Protein AF-A0A9P5SBJ1-F1 (afdb_monomer_lite)

InterPro domains:
  IPR040456 Ribonuclease H2 subunit B [PTHR13383] (2-112)
  IPR041195 Rnh202, triple barrel domain [PF17745] (3-54)

Organism: NCBI:txid64525

Radius of gyration: 17.98 Å; chains: 1; bounding box: 40×25×61 Å

Secondary structure (DSSP, 8-state):
-EEE-TTT--EEEEEEETTEEEEEEEE--SSS--EEETTEEES---EEEEEE--HHHHHHHHHHHHT--BTTBS-----HHHHS--SS-GGGGGGGGSTTHHHHHTTTS---

Sequence (112 aa):
MLLPNPTSGLPSRYVIQDGRLYEMQVAAAEGIRSWFVGDTIHSDGSLYMITPLDPIFMFIPILEIVRQQTSGSAGRFMVVDDIFESDQYTSLRHLAQLHNIEKLLAQICEVR

Foldseek 3Di:
DWAQQLPHRDTFDWDDDPQFIWGKDKQADDPFAWDDDPPDIGRRRIDIDIGTDDCLSVLVVLCVVQQPDDPPDPRDDDDPCSSQDDPVCVVSNVNVSHPPVVVSCVVPDDDD

pLDDT: mean 91.72, std 4.14, range [78.81, 97.56]

Structure (mmCIF, N/CA/C/O backbone):
data_AF-A0A9P5SBJ1-F1
#
_entry.id   AF-A0A9P5SBJ1-F1
#
loop_
_atom_site.group_PDB
_atom_site.id
_atom_site.type_symbol
_atom_site.label_atom_id
_atom_site.label_alt_id
_atom_site.label_comp_id
_atom_site.label_asym_id
_atom_site.label_entity_id
_atom_site.label_seq_id
_atom_site.pdbx_PDB_ins_code
_atom_site.Cartn_x
_atom_site.Cartn_y
_atom_site.Cartn_z
_atom_site.occupancy
_atom_site.B_iso_or_equiv
_atom_site.auth_seq_id
_atom_site.auth_comp_id
_atom_site.auth_asym_id
_atom_site.auth_atom_id
_atom_site.pdbx_PDB_model_num
ATOM 1 N N . MET A 1 1 ? -3.909 4.289 -5.424 1.00 92.25 1 MET A N 1
ATOM 2 C CA . MET A 1 1 ? -4.210 5.312 -4.399 1.00 92.25 1 MET A CA 1
ATOM 3 C C . MET A 1 1 ? -2.925 5.871 -3.804 1.00 92.25 1 MET A C 1
ATOM 5 O O . MET A 1 1 ? -1.912 5.182 -3.835 1.00 92.25 1 MET A O 1
ATOM 9 N N . LEU A 1 2 ? -2.956 7.113 -3.316 1.00 92.25 2 LEU A N 1
ATOM 10 C CA . LEU A 1 2 ? -1.839 7.748 -2.608 1.00 92.25 2 LEU A CA 1
ATOM 11 C C . LEU A 1 2 ? -2.159 7.745 -1.110 1.00 92.25 2 LEU A C 1
ATOM 13 O O . LEU A 1 2 ? -3.199 8.284 -0.724 1.00 92.25 2 LEU A O 1
ATOM 17 N N . LEU A 1 3 ? -1.298 7.127 -0.304 1.00 92.12 3 L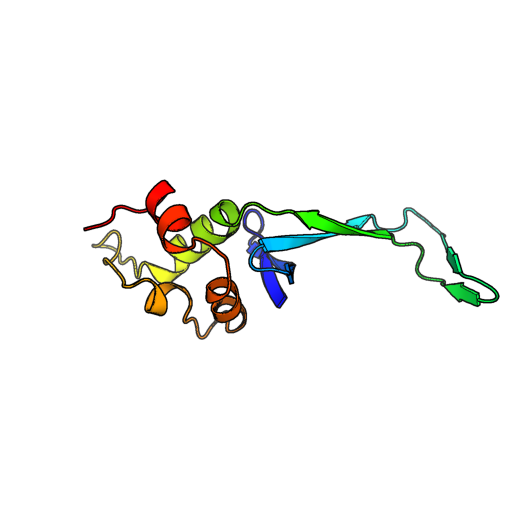EU A N 1
ATOM 18 C CA . LEU A 1 3 ? -1.425 7.023 1.153 1.00 92.12 3 LEU A CA 1
ATOM 19 C C . LEU A 1 3 ? -0.063 7.286 1.813 1.00 92.12 3 LEU A C 1
ATOM 21 O O . LEU A 1 3 ? 0.965 7.140 1.144 1.00 92.12 3 LEU A O 1
ATOM 25 N N . PRO A 1 4 ? -0.022 7.701 3.089 1.00 91.75 4 PRO A N 1
ATOM 26 C CA . PRO A 1 4 ? 1.236 7.816 3.815 1.00 91.75 4 PRO A CA 1
ATOM 27 C C . PRO A 1 4 ? 1.879 6.435 3.979 1.00 91.75 4 PRO A C 1
ATOM 29 O O . PRO A 1 4 ? 1.214 5.468 4.344 1.00 91.75 4 PRO A O 1
ATOM 32 N N . ASN A 1 5 ? 3.180 6.344 3.714 1.00 93.50 5 ASN A N 1
ATOM 33 C CA . ASN A 1 5 ? 3.952 5.142 3.989 1.00 93.50 5 ASN A CA 1
ATOM 34 C C . ASN A 1 5 ? 3.911 4.814 5.492 1.00 93.50 5 ASN A C 1
ATOM 36 O O . ASN A 1 5 ? 4.126 5.727 6.292 1.00 93.50 5 ASN A O 1
ATOM 40 N N . PRO A 1 6 ? 3.710 3.545 5.898 1.00 93.31 6 PRO A N 1
ATOM 41 C CA . PRO A 1 6 ? 3.592 3.194 7.309 1.00 93.31 6 PRO A CA 1
ATOM 42 C C . PRO A 1 6 ? 4.768 3.577 8.194 1.00 93.31 6 PRO A C 1
ATOM 44 O O . PRO A 1 6 ? 4.591 3.835 9.379 1.00 93.31 6 PRO A O 1
ATOM 47 N N . THR A 1 7 ? 5.971 3.573 7.628 1.00 91.44 7 THR A N 1
ATOM 48 C CA . THR A 1 7 ? 7.207 3.795 8.374 1.00 91.44 7 THR A CA 1
ATOM 49 C C . THR A 1 7 ? 7.637 5.252 8.315 1.00 91.44 7 THR A C 1
ATOM 51 O O . THR A 1 7 ? 8.013 5.818 9.336 1.00 91.44 7 THR A O 1
ATOM 54 N N . SER A 1 8 ? 7.603 5.871 7.131 1.00 92.62 8 SER A N 1
ATOM 55 C CA . SER A 1 8 ? 8.117 7.236 6.944 1.00 92.62 8 SER A CA 1
ATOM 56 C C . SER A 1 8 ? 7.047 8.326 7.010 1.00 92.62 8 SER A C 1
ATOM 58 O O . SER A 1 8 ? 7.390 9.502 7.106 1.00 92.62 8 SER A O 1
ATOM 60 N N . GLY A 1 9 ? 5.764 7.974 6.890 1.00 90.88 9 GLY A N 1
ATOM 61 C CA . GLY A 1 9 ? 4.658 8.925 6.747 1.00 90.88 9 GLY A CA 1
ATOM 62 C C . GLY A 1 9 ? 4.635 9.672 5.406 1.00 90.88 9 GLY A C 1
ATOM 63 O O . GLY A 1 9 ? 3.693 10.416 5.132 1.00 90.88 9 GLY A O 1
ATOM 64 N N . LEU A 1 10 ? 5.642 9.478 4.545 1.00 91.81 10 LEU A N 1
ATOM 65 C CA . LEU A 1 10 ? 5.743 10.163 3.259 1.00 91.81 10 LEU A CA 1
ATOM 66 C C . LEU A 1 10 ? 4.744 9.590 2.244 1.00 91.81 10 LEU A C 1
ATOM 68 O O . LEU A 1 10 ? 4.468 8.388 2.272 1.00 91.81 10 LEU A O 1
ATOM 72 N N . PRO A 1 11 ? 4.230 10.405 1.305 1.00 91.94 11 PRO A N 1
ATOM 73 C CA . PRO A 1 11 ? 3.299 9.926 0.291 1.00 91.94 11 PRO A CA 1
ATOM 74 C C . PRO A 1 11 ? 3.883 8.769 -0.530 1.00 91.94 11 PRO A C 1
ATOM 76 O O . PRO A 1 11 ? 4.960 8.887 -1.110 1.00 91.94 11 PRO A O 1
ATOM 79 N N . SER A 1 12 ? 3.154 7.659 -0.598 1.00 93.81 12 SER A N 1
ATOM 80 C CA . SER A 1 12 ? 3.513 6.456 -1.354 1.00 93.81 12 SER A CA 1
ATOM 81 C C . SER A 1 12 ? 2.311 5.915 -2.125 1.00 93.81 12 SER A C 1
ATOM 83 O O . SER A 1 12 ? 1.151 6.179 -1.788 1.00 93.81 12 SER A O 1
ATOM 85 N N . ARG A 1 13 ? 2.581 5.201 -3.223 1.00 95.38 13 ARG A N 1
ATOM 86 C CA . ARG A 1 13 ? 1.538 4.671 -4.108 1.00 95.38 13 ARG A CA 1
ATOM 87 C C . ARG A 1 13 ? 1.209 3.228 -3.749 1.00 95.38 13 ARG A C 1
ATOM 89 O O . ARG A 1 13 ? 2.095 2.389 -3.648 1.00 95.38 13 ARG A O 1
ATOM 96 N N . TYR A 1 14 ? -0.086 2.955 -3.655 1.00 95.94 14 TYR A N 1
ATOM 97 C CA . TYR A 1 14 ? -0.640 1.634 -3.380 1.00 95.94 14 TYR A CA 1
ATOM 98 C C . TYR A 1 14 ? -1.694 1.264 -4.416 1.00 95.94 14 TYR A C 1
ATOM 100 O O . TYR A 1 14 ? -2.348 2.137 -5.002 1.00 95.94 14 TYR A O 1
ATOM 108 N N . VAL A 1 15 ? -1.886 -0.028 -4.626 1.00 96.38 15 VAL A N 1
ATOM 109 C CA . VAL A 1 15 ? -2.895 -0.591 -5.523 1.00 96.38 15 VAL A CA 1
ATOM 110 C C . VAL A 1 15 ? -3.716 -1.595 -4.727 1.00 96.38 15 VAL A C 1
ATOM 112 O O . VAL A 1 15 ? -3.164 -2.358 -3.941 1.00 96.38 15 VAL A O 1
ATOM 115 N N . ILE A 1 16 ? -5.033 -1.581 -4.922 1.00 96.06 16 ILE A N 1
ATOM 116 C CA . ILE A 1 16 ? -5.896 -2.674 -4.481 1.00 96.06 16 ILE A CA 1
ATOM 117 C C . ILE A 1 16 ? -6.333 -3.436 -5.720 1.00 96.06 16 ILE A C 1
ATOM 119 O O . ILE A 1 16 ? -6.811 -2.833 -6.681 1.00 96.06 16 ILE A O 1
ATOM 123 N N . GLN A 1 17 ? -6.154 -4.750 -5.681 1.00 95.62 17 GLN A N 1
ATOM 124 C CA . GLN A 1 17 ? -6.602 -5.664 -6.721 1.00 95.62 17 GLN A CA 1
ATOM 125 C C . GLN A 1 17 ? -7.131 -6.931 -6.054 1.00 95.62 17 GLN A C 1
ATOM 127 O O . GLN A 1 17 ? -6.475 -7.478 -5.168 1.00 95.62 17 GLN A O 1
ATOM 132 N N . ASP A 1 18 ? -8.335 -7.359 -6.441 1.00 95.25 18 ASP A N 1
ATOM 133 C CA . ASP A 1 18 ? -9.015 -8.546 -5.903 1.00 95.25 18 ASP A CA 1
ATOM 134 C C . ASP A 1 18 ? -9.033 -8.593 -4.363 1.00 95.25 18 ASP A C 1
ATOM 136 O O . ASP A 1 18 ? -8.726 -9.613 -3.742 1.00 95.25 18 ASP A O 1
ATOM 140 N N . GLY A 1 19 ? -9.328 -7.447 -3.738 1.00 95.44 19 GLY A N 1
ATOM 141 C CA . GLY A 1 19 ? -9.398 -7.290 -2.282 1.00 95.44 19 GLY A CA 1
ATOM 142 C C . GLY A 1 19 ? -8.062 -7.450 -1.548 1.00 95.44 19 GLY A C 1
ATOM 143 O O . GLY A 1 19 ? -8.054 -7.662 -0.334 1.00 95.44 19 GLY A O 1
ATOM 144 N N . ARG A 1 20 ? -6.929 -7.363 -2.257 1.00 96.50 20 ARG A N 1
ATOM 145 C CA . ARG A 1 20 ? -5.569 -7.433 -1.699 1.00 96.50 20 ARG A CA 1
ATOM 146 C C . ARG A 1 20 ? -4.844 -6.111 -1.907 1.00 96.50 20 ARG A C 1
ATOM 148 O O . ARG A 1 20 ? -5.051 -5.441 -2.917 1.00 96.50 20 ARG A O 1
ATOM 155 N N . LEU A 1 21 ? -3.989 -5.754 -0.952 1.00 97.06 21 LEU A N 1
ATOM 156 C CA . LEU A 1 21 ? -3.189 -4.536 -0.991 1.00 97.06 21 LEU A CA 1
ATOM 157 C C . LEU A 1 21 ? -1.811 -4.816 -1.591 1.00 97.06 21 LEU A C 1
ATOM 159 O O . LEU A 1 21 ? -1.170 -5.821 -1.283 1.00 97.06 21 LEU A O 1
ATOM 163 N N . TYR A 1 22 ? -1.352 -3.893 -2.423 1.00 97.56 22 TYR A N 1
ATOM 164 C CA . TYR A 1 22 ? -0.030 -3.905 -3.022 1.00 97.56 22 TYR A CA 1
ATOM 165 C C . TYR A 1 22 ? 0.601 -2.527 -2.883 1.00 97.56 22 TYR A C 1
ATOM 167 O O . TYR A 1 22 ? -0.083 -1.507 -3.013 1.00 97.56 22 TYR A O 1
ATOM 175 N N . GLU A 1 23 ? 1.906 -2.486 -2.665 1.00 96.75 23 GLU A N 1
ATOM 176 C CA . GLU A 1 23 ? 2.683 -1.256 -2.744 1.00 96.75 23 GLU A CA 1
ATOM 177 C C . GLU A 1 23 ? 3.399 -1.153 -4.088 1.00 96.75 23 GLU A C 1
ATOM 179 O O . GLU A 1 23 ? 3.766 -2.155 -4.704 1.00 96.75 23 GLU A O 1
ATOM 184 N N . MET A 1 24 ? 3.573 0.077 -4.562 1.00 96.12 24 MET A N 1
ATOM 185 C CA . MET A 1 24 ? 4.392 0.363 -5.729 1.00 96.12 24 MET A CA 1
ATOM 186 C C . MET A 1 24 ? 5.777 0.805 -5.268 1.00 96.12 24 MET A C 1
ATOM 188 O O . MET A 1 24 ? 5.933 1.883 -4.694 1.00 96.12 24 MET A O 1
ATOM 192 N N . GLN A 1 25 ? 6.779 -0.009 -5.574 1.00 93.06 25 GLN A N 1
ATOM 193 C CA . GLN A 1 25 ? 8.183 0.303 -5.351 1.00 93.06 25 GLN A CA 1
ATOM 194 C C . GLN A 1 25 ? 8.829 0.785 -6.650 1.00 93.06 25 GLN A C 1
ATOM 196 O O . GLN A 1 25 ? 8.488 0.321 -7.740 1.00 93.06 25 GLN A O 1
ATOM 201 N N . VAL A 1 26 ? 9.771 1.719 -6.532 1.00 92.06 26 VAL A N 1
ATOM 202 C CA . VAL A 1 26 ? 10.524 2.249 -7.672 1.00 92.06 26 VAL A CA 1
ATOM 203 C C . VAL A 1 26 ? 11.995 1.941 -7.456 1.00 92.06 26 VAL A C 1
ATOM 205 O O . VAL A 1 26 ? 12.631 2.515 -6.575 1.00 92.06 26 VAL A O 1
ATOM 208 N N . ALA A 1 27 ? 12.543 1.050 -8.274 1.00 89.88 27 ALA A N 1
ATOM 209 C CA . ALA A 1 27 ? 13.982 0.934 -8.435 1.00 89.88 27 ALA A CA 1
ATOM 210 C C . ALA A 1 27 ? 14.418 2.046 -9.393 1.00 89.88 27 ALA A C 1
ATOM 212 O O . ALA A 1 27 ? 14.324 1.915 -10.616 1.00 89.88 27 ALA A O 1
ATOM 213 N N . ALA A 1 28 ? 14.804 3.184 -8.815 1.00 85.50 28 ALA A N 1
ATOM 214 C CA . ALA A 1 28 ? 15.250 4.341 -9.574 1.00 85.50 28 ALA A CA 1
ATOM 215 C C . ALA A 1 28 ? 16.480 3.988 -10.421 1.00 85.50 28 ALA A C 1
ATOM 217 O O . ALA A 1 28 ? 17.352 3.227 -9.996 1.00 85.50 28 ALA A O 1
ATOM 218 N N . ALA A 1 29 ? 16.555 4.562 -11.619 1.00 82.00 29 ALA A N 1
ATOM 219 C CA . ALA A 1 29 ? 17.740 4.440 -12.451 1.00 82.00 29 ALA A CA 1
ATOM 220 C C . ALA A 1 29 ? 18.963 5.041 -11.742 1.00 82.00 29 ALA A C 1
ATOM 222 O O . ALA A 1 29 ? 19.040 6.250 -11.523 1.00 82.00 29 ALA A O 1
ATOM 223 N N . GLU A 1 30 ? 19.956 4.212 -11.429 1.00 80.75 30 GLU A N 1
ATOM 224 C CA . GLU A 1 30 ? 21.278 4.713 -11.065 1.00 80.75 30 GLU A CA 1
ATOM 225 C C . GLU A 1 30 ? 22.029 5.148 -12.335 1.00 80.75 30 GLU A C 1
ATOM 227 O O . GLU A 1 30 ? 22.432 4.320 -13.160 1.00 80.75 30 GLU A O 1
ATOM 232 N N . GLY A 1 31 ? 22.218 6.460 -12.499 1.00 82.62 31 GLY A N 1
ATOM 233 C CA . GLY A 1 31 ? 22.887 7.055 -13.660 1.00 82.62 31 GLY A CA 1
ATOM 234 C C . GLY A 1 31 ? 22.000 7.147 -14.909 1.00 82.62 31 GLY A C 1
ATOM 235 O O . GLY A 1 31 ? 20.775 7.124 -14.830 1.00 82.62 31 GLY A O 1
ATOM 236 N N . ILE A 1 32 ? 22.624 7.285 -16.084 1.00 86.38 32 ILE A N 1
ATOM 237 C CA . ILE A 1 32 ? 21.905 7.390 -17.363 1.00 86.38 32 ILE A CA 1
ATOM 238 C C . ILE A 1 32 ? 21.488 5.983 -17.805 1.00 86.38 32 ILE A C 1
ATOM 240 O O . ILE A 1 32 ? 22.330 5.143 -18.129 1.00 86.38 32 ILE A O 1
ATOM 244 N N . ARG A 1 33 ? 20.181 5.724 -17.796 1.00 90.81 33 ARG A N 1
ATOM 245 C CA . ARG A 1 33 ? 19.553 4.453 -18.183 1.00 90.81 33 ARG A CA 1
ATOM 246 C C . ARG A 1 33 ? 18.318 4.758 -19.032 1.00 90.81 33 ARG A C 1
ATOM 248 O O . ARG A 1 33 ? 17.701 5.798 -18.849 1.00 90.81 33 ARG A O 1
ATOM 255 N N . SER A 1 34 ? 17.950 3.838 -19.915 1.00 94.62 34 SER A N 1
ATOM 256 C CA . SER A 1 34 ? 16.747 3.922 -20.752 1.00 94.62 34 SER A CA 1
ATOM 257 C C . SER A 1 34 ? 16.262 2.520 -21.100 1.00 94.62 34 SER A C 1
ATOM 259 O O . SER A 1 34 ? 17.086 1.609 -21.225 1.00 94.62 34 SER A O 1
ATOM 261 N N . TRP A 1 35 ? 14.962 2.357 -21.320 1.00 95.06 35 TRP A N 1
ATOM 262 C CA . TRP A 1 35 ? 14.378 1.096 -21.773 1.00 95.06 35 TRP A CA 1
ATOM 263 C C . TRP A 1 35 ? 14.105 1.125 -23.270 1.00 95.06 35 TRP A C 1
ATOM 265 O O . TRP A 1 35 ? 13.613 2.118 -23.802 1.00 95.06 35 TRP A O 1
ATOM 275 N N . PHE A 1 36 ? 14.404 0.023 -23.951 1.00 96.56 36 PHE A N 1
ATOM 276 C CA . PHE A 1 36 ? 13.975 -0.189 -25.330 1.00 96.56 36 PHE A CA 1
ATOM 277 C C . PHE A 1 36 ? 12.714 -1.049 -25.268 1.00 96.56 36 PHE A C 1
ATOM 279 O O . PHE A 1 36 ? 12.761 -2.181 -24.782 1.00 96.56 36 PHE A O 1
ATOM 286 N N . VAL A 1 37 ? 11.583 -0.495 -25.702 1.00 95.69 37 VAL A N 1
ATOM 287 C CA . VAL A 1 37 ? 10.267 -1.142 -25.630 1.00 95.69 37 VAL A CA 1
ATOM 288 C C . VAL A 1 37 ? 9.692 -1.179 -27.039 1.00 95.69 37 VAL A C 1
ATOM 290 O O . VAL A 1 37 ? 9.239 -0.166 -27.570 1.00 95.69 37 VAL A O 1
ATOM 293 N N . GLY A 1 38 ? 9.761 -2.351 -27.671 1.00 95.81 38 GLY A N 1
ATOM 294 C CA . GLY A 1 38 ? 9.435 -2.488 -29.091 1.00 95.81 38 GLY A CA 1
ATOM 295 C C . GLY A 1 38 ? 10.381 -1.652 -29.959 1.00 95.81 38 GLY A C 1
ATOM 296 O O . GLY A 1 38 ? 11.595 -1.832 -29.898 1.00 95.81 38 GLY A O 1
ATOM 297 N N . ASP A 1 39 ? 9.820 -0.741 -30.750 1.00 97.12 39 ASP A N 1
ATOM 298 C CA . ASP A 1 39 ? 10.522 0.212 -31.620 1.00 97.12 3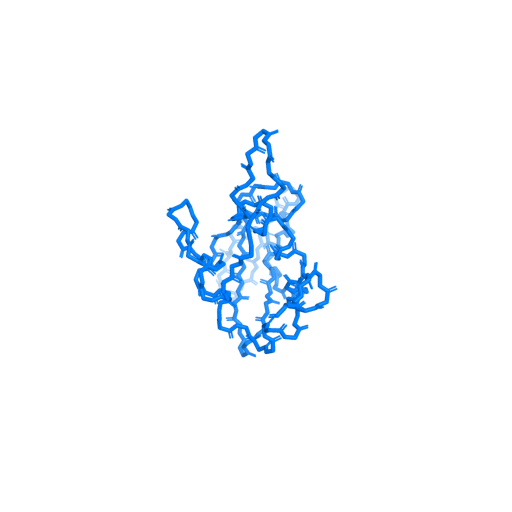9 ASP A CA 1
ATOM 299 C C . ASP A 1 39 ? 10.711 1.600 -30.976 1.00 97.12 39 ASP A C 1
ATOM 301 O O . ASP A 1 39 ? 11.162 2.542 -31.630 1.00 97.12 39 ASP A O 1
ATOM 305 N N . THR A 1 40 ? 10.401 1.729 -29.682 1.00 97.31 40 THR A N 1
ATOM 306 C CA . THR A 1 40 ? 10.486 2.991 -28.936 1.00 97.31 40 THR A CA 1
ATOM 307 C C . THR A 1 40 ? 11.561 2.967 -27.851 1.00 97.31 40 THR A C 1
ATOM 309 O O . THR A 1 40 ? 11.899 1.918 -27.296 1.00 97.31 40 THR A O 1
ATOM 312 N N . ILE A 1 41 ? 12.095 4.149 -27.527 1.00 95.75 41 ILE A N 1
ATOM 313 C CA . ILE A 1 41 ? 13.034 4.352 -26.418 1.00 95.75 41 ILE A CA 1
ATOM 314 C C . ILE A 1 41 ? 12.330 5.150 -25.323 1.00 95.75 41 ILE A C 1
ATOM 316 O O . ILE A 1 41 ? 11.911 6.287 -25.538 1.00 95.75 41 ILE A O 1
ATOM 320 N N . HIS A 1 42 ? 12.256 4.569 -24.130 1.00 94.38 42 HIS A N 1
ATOM 321 C CA . HIS A 1 42 ? 11.808 5.241 -22.919 1.00 94.38 42 HIS A CA 1
ATOM 322 C C . HIS A 1 42 ? 13.027 5.775 -22.169 1.00 94.38 42 HIS A C 1
ATOM 324 O O . HIS A 1 42 ? 13.860 5.008 -21.687 1.00 94.38 42 HIS A O 1
ATOM 330 N N . SER A 1 43 ? 13.141 7.101 -22.096 1.00 93.69 43 SER A N 1
ATOM 331 C CA . SER A 1 43 ? 14.262 7.779 -21.436 1.00 93.69 43 SER A CA 1
ATOM 332 C C . SER A 1 43 ? 14.265 7.610 -19.918 1.00 93.69 43 SER A C 1
ATOM 334 O O . SER A 1 43 ? 15.327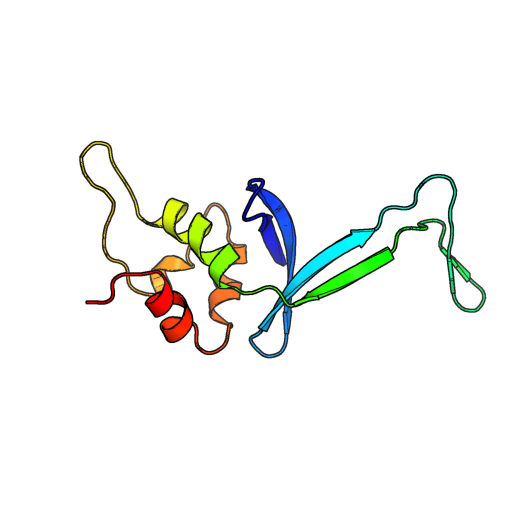 7.681 -19.309 1.00 93.69 43 SER A O 1
ATOM 336 N N . ASP A 1 44 ? 13.101 7.387 -19.307 1.00 89.94 44 ASP A N 1
ATOM 337 C CA . ASP A 1 44 ? 13.010 6.983 -17.909 1.00 89.94 44 ASP A CA 1
ATOM 338 C C . ASP A 1 44 ? 13.502 5.538 -17.787 1.00 89.94 44 ASP A C 1
ATOM 340 O O . ASP A 1 44 ? 12.867 4.608 -18.278 1.00 89.94 44 ASP A O 1
ATOM 344 N N . GLY A 1 45 ? 14.676 5.354 -17.191 1.00 93.06 45 GLY A N 1
ATOM 345 C CA . GLY A 1 45 ? 15.275 4.041 -16.961 1.00 93.06 45 GLY A CA 1
ATOM 346 C C . GLY A 1 45 ? 14.845 3.380 -15.652 1.00 93.06 45 GLY A C 1
ATOM 347 O O . GLY A 1 45 ? 15.446 2.378 -15.263 1.00 93.06 45 GLY A O 1
ATOM 348 N N . SER A 1 46 ? 13.878 3.953 -14.933 1.00 93.94 46 SER A N 1
ATOM 349 C CA . SER A 1 46 ? 13.403 3.406 -13.660 1.00 93.94 46 SER A CA 1
ATOM 350 C C . SER A 1 46 ? 12.604 2.120 -13.876 1.00 93.94 46 SER A C 1
ATOM 352 O O . SER A 1 46 ? 11.977 1.924 -14.919 1.00 93.94 46 SER A O 1
ATOM 354 N N . LEU A 1 47 ? 12.607 1.234 -12.879 1.00 92.88 47 LEU A N 1
ATOM 355 C CA . LEU A 1 47 ? 11.762 0.042 -12.857 1.00 92.88 47 LEU A CA 1
ATOM 356 C C . LEU A 1 47 ? 10.719 0.172 -11.747 1.00 92.88 47 LEU A C 1
ATOM 358 O O . LEU A 1 47 ? 11.054 0.306 -10.571 1.00 92.88 47 LEU A O 1
ATOM 362 N N . TYR A 1 48 ? 9.450 0.090 -12.132 1.00 93.50 48 TYR A N 1
ATOM 363 C CA . TYR A 1 48 ? 8.321 0.089 -11.210 1.00 93.50 48 TYR A CA 1
ATOM 364 C C . TYR A 1 48 ? 7.908 -1.351 -10.914 1.00 93.50 48 TYR A C 1
ATOM 366 O O . TYR A 1 48 ? 7.683 -2.140 -11.831 1.00 93.50 48 TYR A O 1
ATOM 374 N N . MET A 1 49 ? 7.783 -1.686 -9.635 1.00 95.62 49 MET A N 1
ATOM 375 C CA . MET A 1 49 ? 7.362 -3.004 -9.167 1.00 95.62 49 MET A CA 1
ATOM 376 C C . MET A 1 49 ? 6.120 -2.862 -8.299 1.00 95.62 49 MET A C 1
ATOM 378 O O . MET A 1 49 ? 6.026 -1.940 -7.495 1.00 95.62 49 MET A O 1
ATOM 382 N N . ILE A 1 50 ? 5.171 -3.781 -8.462 1.00 96.50 50 ILE A N 1
ATOM 383 C CA . ILE A 1 50 ? 3.981 -3.878 -7.615 1.00 96.50 50 ILE A CA 1
ATOM 384 C C . ILE A 1 50 ? 4.134 -5.143 -6.780 1.00 96.50 50 ILE A C 1
ATOM 386 O O . ILE A 1 50 ? 4.130 -6.249 -7.322 1.00 96.50 50 ILE A O 1
ATOM 390 N N . THR A 1 51 ? 4.297 -4.981 -5.472 1.00 96.50 51 THR A N 1
ATOM 391 C CA . THR A 1 51 ? 4.548 -6.084 -4.539 1.00 96.50 51 THR A CA 1
ATOM 392 C C . THR A 1 51 ? 3.394 -6.202 -3.546 1.00 96.50 51 THR A C 1
ATOM 394 O O . THR A 1 51 ? 2.842 -5.182 -3.131 1.00 96.50 51 THR A O 1
ATOM 397 N N . PRO A 1 52 ? 2.968 -7.424 -3.170 1.00 97.00 52 PRO A N 1
ATOM 398 C CA . PRO A 1 52 ? 1.956 -7.595 -2.133 1.00 97.00 52 PRO A CA 1
ATOM 399 C C . PRO A 1 52 ? 2.401 -6.940 -0.823 1.00 97.00 52 PRO A C 1
ATOM 401 O O . PRO A 1 52 ? 3.535 -7.143 -0.389 1.00 97.00 52 PRO A O 1
ATOM 404 N N . LEU A 1 53 ? 1.492 -6.208 -0.184 1.00 95.81 53 LEU A N 1
ATOM 405 C CA . LEU A 1 53 ? 1.700 -5.608 1.129 1.00 95.81 53 LEU A CA 1
ATOM 406 C C . LEU A 1 53 ? 0.676 -6.176 2.108 1.00 95.81 53 LEU A C 1
ATOM 408 O O . LEU A 1 53 ? -0.516 -6.227 1.805 1.00 95.81 53 LEU A O 1
ATOM 412 N N . ASP A 1 54 ? 1.130 -6.567 3.296 1.00 95.50 54 ASP A N 1
ATOM 413 C CA . ASP A 1 54 ? 0.219 -6.927 4.379 1.00 95.50 54 ASP A CA 1
ATOM 414 C C . ASP A 1 54 ? -0.519 -5.665 4.881 1.00 95.50 54 ASP A C 1
ATOM 416 O O . ASP A 1 54 ? 0.137 -4.725 5.350 1.00 95.50 54 ASP A O 1
ATOM 420 N N . PRO A 1 55 ? -1.865 -5.607 4.800 1.00 95.38 55 PRO A N 1
ATOM 421 C CA . PRO A 1 55 ? -2.634 -4.438 5.220 1.00 95.38 55 PRO A CA 1
ATOM 422 C C . PRO A 1 55 ? -2.444 -4.035 6.683 1.00 95.38 55 PRO A C 1
ATOM 424 O O . PRO A 1 55 ? -2.656 -2.868 7.012 1.00 95.38 55 PRO A O 1
ATOM 427 N N . ILE A 1 56 ? -2.021 -4.953 7.558 1.00 95.12 56 ILE A N 1
ATOM 428 C CA . ILE A 1 56 ? -1.810 -4.659 8.982 1.00 95.12 56 ILE A CA 1
ATOM 429 C C . ILE A 1 56 ? -0.800 -3.525 9.170 1.00 95.12 56 ILE A C 1
ATOM 431 O O . ILE A 1 56 ? -1.026 -2.635 9.992 1.00 95.12 56 ILE A O 1
ATOM 435 N N . PHE A 1 57 ? 0.264 -3.489 8.359 1.00 94.06 57 PHE A N 1
ATOM 436 C CA . PHE A 1 57 ? 1.239 -2.398 8.413 1.00 94.06 57 PHE A CA 1
ATOM 437 C C . PHE A 1 57 ? 0.614 -1.047 8.070 1.00 94.06 57 PHE A C 1
ATOM 439 O O . PHE A 1 57 ? 1.014 -0.038 8.635 1.00 94.06 57 PHE A O 1
ATOM 446 N N . MET A 1 58 ? -0.380 -1.014 7.182 1.00 92.81 58 MET A N 1
ATOM 447 C CA . MET A 1 58 ? -1.113 0.211 6.867 1.00 92.81 58 MET A CA 1
ATOM 448 C C . MET A 1 58 ? -2.080 0.590 7.996 1.00 92.81 58 MET A C 1
ATOM 450 O O . MET A 1 58 ? -2.213 1.769 8.312 1.00 92.81 58 MET A O 1
ATOM 454 N N . PHE A 1 59 ? -2.733 -0.383 8.634 1.00 93.44 59 PHE A N 1
ATOM 455 C CA . PHE A 1 59 ? -3.725 -0.113 9.677 1.00 93.44 59 PHE A CA 1
ATOM 456 C C . PHE A 1 59 ? -3.125 0.473 10.954 1.00 93.44 59 PHE A C 1
ATOM 458 O O . PHE A 1 59 ? -3.735 1.367 11.527 1.00 93.44 59 PHE A O 1
ATOM 465 N N . ILE A 1 60 ? -1.931 0.050 11.375 1.00 92.31 60 ILE A N 1
ATOM 466 C CA . ILE A 1 60 ? -1.270 0.575 12.586 1.00 92.31 60 ILE A CA 1
ATOM 467 C C . ILE A 1 60 ? -1.203 2.121 12.613 1.00 92.31 60 ILE A 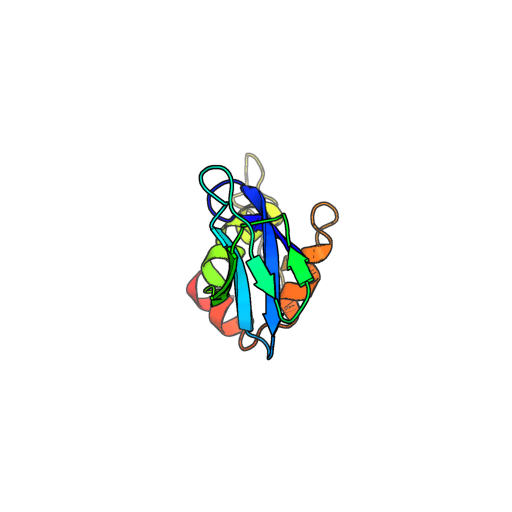C 1
ATOM 469 O O . ILE A 1 60 ? -1.741 2.718 13.548 1.00 92.31 60 ILE A O 1
ATOM 473 N N . PRO A 1 61 ? -0.602 2.805 11.618 1.00 90.25 61 PRO A N 1
ATOM 474 C CA . PRO A 1 61 ? -0.541 4.266 11.609 1.00 90.25 61 PRO A CA 1
ATOM 475 C C . PRO A 1 61 ? -1.914 4.915 11.390 1.00 90.25 61 PRO A C 1
ATOM 477 O O . PRO A 1 61 ? -2.158 5.994 11.921 1.00 90.25 61 PRO A O 1
ATOM 480 N N . ILE A 1 62 ? -2.829 4.278 10.649 1.00 88.81 62 ILE A N 1
ATOM 481 C CA . ILE A 1 62 ? -4.195 4.798 10.467 1.00 88.81 62 ILE A CA 1
ATOM 482 C C . ILE A 1 62 ? -4.925 4.842 11.807 1.00 88.81 62 ILE A C 1
ATOM 484 O O . ILE A 1 62 ? -5.481 5.877 12.161 1.00 88.81 62 ILE A O 1
ATOM 488 N N . LEU A 1 63 ? -4.882 3.748 12.568 1.00 91.62 63 LEU A N 1
ATOM 489 C CA . LEU A 1 63 ? -5.509 3.643 13.883 1.00 91.62 63 LEU A CA 1
ATOM 490 C C . LEU A 1 63 ? -4.944 4.684 14.854 1.00 91.62 63 LEU A C 1
ATOM 492 O O . LEU A 1 63 ? -5.705 5.308 15.588 1.00 91.62 63 LEU A O 1
ATOM 496 N N . GLU A 1 64 ? -3.634 4.934 14.815 1.00 88.94 64 GLU A N 1
ATOM 497 C CA . GLU A 1 64 ? -3.004 5.995 15.610 1.00 88.94 64 GLU A CA 1
ATOM 498 C C . GLU A 1 64 ? -3.556 7.389 15.269 1.00 88.94 64 GLU A C 1
ATOM 500 O O . GLU A 1 64 ? -3.784 8.202 16.166 1.00 88.94 64 GLU A O 1
ATOM 505 N N . ILE A 1 65 ? -3.818 7.656 13.987 1.00 85.25 65 ILE A N 1
ATOM 506 C CA . ILE A 1 65 ? -4.381 8.928 13.518 1.00 85.25 65 ILE A CA 1
ATOM 507 C C . ILE A 1 65 ? -5.854 9.059 13.928 1.00 85.25 65 ILE A C 1
ATOM 509 O O . ILE A 1 65 ? -6.268 10.116 14.409 1.00 85.25 65 ILE A O 1
ATOM 513 N N . VAL A 1 66 ? -6.656 8.003 13.751 1.00 87.56 66 VAL A N 1
ATOM 514 C CA . VAL A 1 66 ? -8.119 8.092 13.903 1.00 87.56 66 VAL A CA 1
ATOM 515 C C . VAL A 1 66 ? -8.623 7.811 15.315 1.00 87.56 66 VAL A C 1
ATOM 517 O O . VAL A 1 66 ? -9.759 8.167 15.608 1.00 87.56 66 VAL A O 1
ATOM 520 N N . ARG A 1 67 ? -7.810 7.254 16.229 1.00 88.38 67 ARG A N 1
ATOM 521 C CA . ARG A 1 67 ? -8.260 6.898 17.594 1.00 88.38 67 ARG A CA 1
ATOM 522 C C . ARG A 1 67 ? -8.712 8.077 18.465 1.00 88.38 67 ARG A C 1
ATOM 524 O O . ARG A 1 67 ? -9.204 7.844 19.566 1.00 88.38 67 ARG A O 1
ATOM 531 N N . GLN A 1 68 ? -8.562 9.322 17.999 1.00 85.94 68 GLN A N 1
ATOM 532 C CA . GLN A 1 68 ? -8.978 10.550 18.697 1.00 85.94 68 GLN A CA 1
ATOM 533 C C . GLN A 1 68 ? -8.405 10.652 20.118 1.00 85.94 68 GLN A C 1
ATOM 535 O O . GLN A 1 68 ? -9.107 10.969 21.080 1.00 85.94 68 GLN A O 1
ATOM 540 N N . GLN A 1 69 ? -7.111 10.357 20.257 1.00 88.38 69 GLN A N 1
ATOM 541 C CA . GLN A 1 69 ? -6.424 10.491 21.537 1.00 88.38 69 GLN A CA 1
ATOM 542 C C . GLN A 1 69 ? -6.398 11.948 22.013 1.00 88.38 69 GLN A C 1
ATOM 544 O O . GLN A 1 69 ? -6.282 12.887 21.224 1.00 88.38 69 GLN A O 1
ATOM 549 N N . THR A 1 70 ? -6.472 12.133 23.327 1.00 87.81 70 THR A N 1
ATOM 550 C CA . THR A 1 70 ? -6.353 13.439 23.992 1.00 87.81 70 THR A CA 1
ATOM 551 C C . THR A 1 70 ? -5.395 13.314 25.173 1.00 87.81 70 THR A C 1
ATOM 553 O O . THR A 1 70 ? -5.024 12.209 25.559 1.00 87.81 70 THR A O 1
ATOM 556 N N . SER A 1 71 ? -5.011 14.426 25.804 1.00 86.56 71 SER A N 1
ATOM 557 C CA . SER A 1 71 ? -4.105 14.408 26.965 1.00 86.56 71 SER A CA 1
ATOM 558 C C . SER A 1 71 ? -4.603 13.556 28.144 1.00 86.56 71 SER A C 1
ATOM 560 O O . SER A 1 71 ? -3.796 13.160 28.980 1.00 86.56 71 SER A O 1
ATOM 562 N N . GLY A 1 72 ? -5.907 13.262 28.212 1.00 91.38 72 GLY A N 1
ATOM 563 C CA . GLY A 1 72 ? -6.521 12.433 29.254 1.00 91.38 72 GLY A CA 1
ATOM 564 C C . GLY A 1 72 ? -7.139 11.118 28.769 1.00 91.38 72 GLY A C 1
ATOM 565 O O . GLY A 1 72 ? -7.738 10.418 29.581 1.00 91.38 72 GLY A O 1
ATOM 566 N N . SER A 1 73 ? -7.044 10.774 27.479 1.00 90.62 73 SER A N 1
ATOM 567 C CA . SER A 1 73 ? -7.636 9.545 26.932 1.00 90.62 73 SER A CA 1
ATOM 568 C C . SER A 1 73 ? -6.757 8.924 25.852 1.00 90.62 73 SER A C 1
ATOM 570 O O . SER A 1 73 ? -6.339 9.608 24.918 1.00 90.62 73 SER A O 1
ATOM 572 N N . ALA A 1 74 ? -6.557 7.606 25.938 1.00 87.12 74 ALA A N 1
ATOM 573 C CA . ALA A 1 74 ? -5.858 6.813 24.924 1.00 87.12 74 ALA A CA 1
ATOM 574 C C . ALA A 1 74 ? -6.626 6.712 23.590 1.00 87.12 74 ALA A C 1
ATOM 576 O O . ALA A 1 74 ? -6.084 6.221 22.603 1.00 87.12 74 ALA A O 1
ATOM 577 N N . GLY A 1 75 ? -7.878 7.175 23.559 1.00 91.31 75 GLY A N 1
ATOM 578 C CA . GLY A 1 75 ? -8.743 7.169 22.389 1.00 91.31 75 GLY A CA 1
ATOM 579 C C . GLY A 1 75 ? -10.131 6.622 22.699 1.00 91.31 75 GLY A C 1
ATOM 580 O O . GLY A 1 75 ? -10.506 6.447 23.861 1.00 91.31 75 GLY A O 1
ATOM 581 N N . ARG A 1 76 ? -10.911 6.357 21.651 1.00 90.38 76 ARG A N 1
ATOM 582 C CA . ARG A 1 76 ? -12.253 5.768 21.756 1.00 90.38 76 ARG A CA 1
ATOM 583 C C . ARG A 1 76 ? -12.388 4.538 20.866 1.00 90.38 76 ARG A C 1
ATOM 585 O O . ARG A 1 76 ? -11.750 4.459 19.822 1.00 90.38 76 ARG A O 1
ATOM 592 N N . PHE A 1 77 ? -13.260 3.613 21.263 1.00 92.12 77 PHE A N 1
ATOM 593 C CA . PHE A 1 77 ? -13.706 2.544 20.372 1.00 92.12 77 PHE A CA 1
ATOM 594 C C . PHE A 1 77 ? -14.487 3.147 1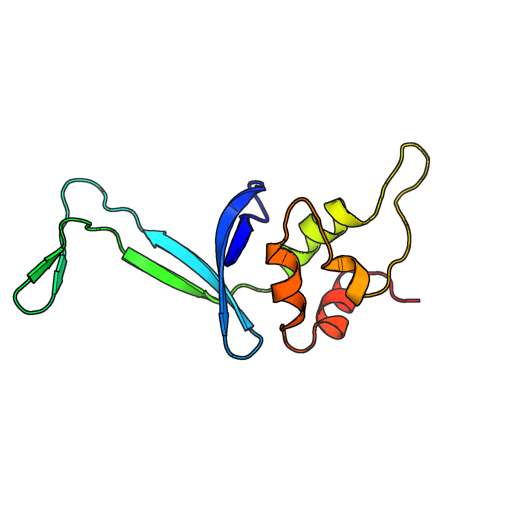9.200 1.00 92.12 77 PHE A C 1
ATOM 596 O O . PHE A 1 77 ? -15.251 4.099 19.380 1.00 92.12 77 PHE A O 1
ATOM 603 N N . MET A 1 78 ? -14.267 2.601 18.008 1.00 91.19 78 MET A N 1
ATOM 604 C CA . MET A 1 78 ? -14.874 3.050 16.757 1.00 91.19 78 MET A CA 1
ATOM 605 C C . MET A 1 78 ? -15.423 1.849 15.995 1.00 91.19 78 MET A C 1
ATOM 607 O O . MET A 1 78 ? -14.896 0.742 16.119 1.00 91.19 78 MET A O 1
ATOM 611 N N . VAL A 1 79 ? -16.474 2.076 15.210 1.00 90.88 79 VAL A N 1
ATOM 612 C CA . VAL A 1 79 ? -16.959 1.081 14.248 1.00 90.88 79 VAL A CA 1
ATOM 613 C C . VAL A 1 79 ? -16.037 1.048 13.031 1.00 90.88 79 VAL A C 1
ATOM 615 O O . VAL A 1 79 ? -15.383 2.041 12.723 1.00 90.88 79 VAL A O 1
ATOM 618 N N . VAL A 1 80 ? -15.973 -0.096 12.346 1.00 88.88 80 VAL A N 1
ATOM 619 C CA . VAL A 1 80 ? -15.032 -0.318 11.234 1.00 88.88 80 VAL A CA 1
ATOM 620 C C . VAL A 1 80 ? -15.212 0.705 10.111 1.00 88.88 80 VAL A C 1
ATOM 622 O O . VAL A 1 80 ? -14.217 1.213 9.602 1.00 88.88 80 VAL A O 1
ATOM 625 N N . ASP A 1 81 ? -16.454 1.053 9.777 1.00 87.19 81 ASP A N 1
ATOM 626 C CA . ASP A 1 81 ? -16.752 2.034 8.727 1.00 87.19 81 ASP A CA 1
ATOM 627 C C . ASP A 1 81 ? -16.151 3.414 9.047 1.00 87.19 81 ASP A C 1
ATOM 629 O O . ASP A 1 81 ? -15.541 4.040 8.184 1.00 87.19 81 ASP A O 1
ATOM 633 N N . ASP A 1 82 ? -16.204 3.837 10.314 1.00 89.00 82 ASP A N 1
ATOM 634 C CA . ASP A 1 82 ? -15.678 5.132 10.761 1.00 89.00 82 ASP A CA 1
ATOM 635 C C . ASP A 1 82 ? -14.138 5.193 10.747 1.00 89.00 82 ASP A C 1
ATOM 637 O O . ASP A 1 82 ? -13.568 6.283 10.760 1.00 89.00 82 ASP A O 1
ATOM 641 N N . ILE A 1 83 ? -13.436 4.050 10.748 1.00 90.00 83 ILE A N 1
ATOM 642 C CA . ILE A 1 83 ? -11.959 4.005 10.775 1.00 90.00 83 ILE A CA 1
ATOM 643 C C . ILE A 1 83 ? -11.364 4.531 9.463 1.00 90.00 83 ILE A C 1
ATOM 645 O O . ILE A 1 83 ? -10.280 5.118 9.467 1.00 90.00 83 ILE A O 1
ATOM 649 N N . PHE A 1 84 ? -12.046 4.310 8.337 1.00 89.25 84 PHE A N 1
ATOM 650 C CA . PHE A 1 84 ? -11.526 4.634 7.004 1.00 89.25 84 PHE A CA 1
ATOM 651 C C . PHE A 1 84 ? -12.017 5.979 6.461 1.00 89.25 84 PHE A C 1
ATOM 653 O O . PHE A 1 84 ? -11.613 6.383 5.365 1.00 89.25 84 PHE A O 1
ATOM 660 N N . GLU A 1 85 ? -12.826 6.693 7.241 1.00 86.38 85 GLU A N 1
ATOM 661 C CA . GLU A 1 85 ? -13.286 8.043 6.940 1.00 86.38 85 GLU A CA 1
ATOM 662 C C . GLU A 1 85 ? -12.288 9.072 7.494 1.00 86.38 85 GLU A C 1
ATOM 664 O O . GLU A 1 85 ? -12.093 9.219 8.701 1.00 86.38 85 GLU A O 1
ATOM 669 N N . SER A 1 86 ? -11.604 9.788 6.597 1.00 82.06 86 SER A N 1
ATOM 670 C CA . SER A 1 86 ? -10.632 10.822 6.962 1.00 82.06 86 SER A CA 1
ATOM 671 C C . SER A 1 86 ? -10.623 11.963 5.955 1.00 82.06 86 SER A C 1
ATOM 673 O O . SER A 1 86 ? -10.352 11.757 4.768 1.00 82.06 86 SER A O 1
ATOM 675 N N . ASP A 1 87 ? -10.811 13.186 6.453 1.00 81.69 87 ASP A N 1
ATOM 676 C CA . ASP A 1 87 ? -10.717 14.407 5.645 1.00 81.69 87 ASP A CA 1
ATOM 677 C C . ASP A 1 87 ? -9.293 14.641 5.124 1.00 81.69 87 ASP A C 1
ATOM 679 O O . ASP A 1 87 ? -9.091 15.105 4.001 1.00 81.69 87 ASP A O 1
ATOM 683 N N . GLN A 1 88 ? -8.285 14.287 5.928 1.00 78.81 88 GLN A N 1
ATOM 684 C CA . GLN A 1 88 ? -6.877 14.469 5.578 1.00 78.81 88 GLN A CA 1
ATOM 685 C C . GLN A 1 88 ? -6.419 13.469 4.509 1.00 78.81 88 GLN A C 1
ATOM 687 O O . GLN A 1 88 ? -5.604 13.806 3.647 1.00 78.81 88 GLN A O 1
ATOM 692 N N . TYR A 1 89 ? -6.954 12.247 4.541 1.00 82.12 89 TYR A N 1
ATOM 693 C CA . TYR A 1 89 ? -6.574 11.172 3.631 1.00 82.12 89 TYR A CA 1
ATOM 694 C C . TYR A 1 89 ? -7.808 10.516 3.019 1.00 82.12 89 TYR A C 1
ATOM 696 O O . TYR A 1 89 ? -8.122 9.361 3.288 1.00 82.12 89 TYR A O 1
ATOM 704 N N . THR A 1 90 ? -8.466 11.230 2.107 1.00 86.75 90 THR A N 1
ATOM 705 C CA . THR A 1 90 ? -9.673 10.746 1.408 1.00 86.75 90 THR A CA 1
ATOM 706 C C . THR A 1 90 ? -9.488 9.409 0.680 1.00 86.75 90 THR A C 1
ATOM 708 O O . THR A 1 90 ? -10.455 8.692 0.442 1.00 86.75 90 THR A O 1
ATOM 711 N N . SER A 1 91 ? -8.248 9.047 0.336 1.00 90.44 91 SER A N 1
ATOM 712 C CA . SER A 1 91 ? -7.890 7.750 -0.244 1.00 90.44 91 SER A CA 1
ATOM 713 C C . SER A 1 91 ? -8.087 6.562 0.712 1.00 90.44 91 SER A C 1
ATOM 715 O O . SER A 1 91 ? -8.128 5.429 0.232 1.00 90.44 91 SER A O 1
ATOM 717 N N . LEU A 1 92 ? -8.183 6.782 2.031 1.00 89.19 92 LEU A N 1
ATOM 718 C CA . LEU A 1 92 ? -8.294 5.716 3.038 1.00 89.19 92 LEU A CA 1
ATOM 719 C C . LEU A 1 92 ? -9.552 4.871 2.874 1.00 89.19 92 LEU A C 1
ATOM 721 O O . LEU A 1 92 ? -9.474 3.656 3.030 1.00 89.19 92 LEU A O 1
ATOM 725 N N . ARG A 1 93 ? -10.663 5.475 2.439 1.00 90.81 93 ARG A N 1
ATOM 726 C CA . ARG A 1 93 ? -11.925 4.775 2.141 1.00 90.81 93 ARG A CA 1
ATOM 727 C C . ARG A 1 93 ? -11.763 3.591 1.186 1.00 90.81 93 ARG A C 1
ATOM 729 O O . ARG A 1 93 ? -12.552 2.657 1.206 1.00 90.81 93 ARG A O 1
ATOM 736 N N . HIS A 1 94 ? -10.736 3.604 0.332 1.00 91.88 94 HIS A N 1
ATOM 737 C CA . HIS A 1 94 ? -10.482 2.492 -0.581 1.00 91.88 94 HIS A CA 1
ATOM 738 C C . HIS A 1 94 ? -10.015 1.228 0.151 1.00 91.88 94 HIS A C 1
ATOM 740 O O . HIS A 1 94 ? -10.249 0.134 -0.351 1.00 91.88 94 HIS A O 1
ATOM 746 N N . LEU A 1 95 ? -9.421 1.349 1.343 1.00 92.50 95 LEU A N 1
ATOM 747 C CA . LEU A 1 95 ? -9.010 0.203 2.157 1.00 92.50 95 LEU A CA 1
ATOM 748 C C . LEU A 1 95 ? -10.202 -0.629 2.646 1.00 92.50 95 LEU A C 1
ATOM 750 O O . LEU A 1 95 ? -10.030 -1.822 2.871 1.00 92.50 95 LEU A O 1
ATOM 754 N N . ALA A 1 96 ? -11.411 -0.058 2.708 1.00 91.12 96 ALA A N 1
ATOM 755 C CA . ALA A 1 96 ? -12.636 -0.802 3.009 1.00 91.12 96 ALA A CA 1
ATOM 756 C C . ALA A 1 96 ? -12.951 -1.903 1.970 1.00 91.12 96 ALA A C 1
ATOM 758 O O . ALA A 1 96 ? -13.741 -2.802 2.234 1.00 91.12 96 ALA A O 1
ATOM 759 N N . GLN A 1 97 ? -12.312 -1.869 0.793 1.00 92.06 97 GLN A N 1
ATOM 760 C CA . GLN A 1 97 ? -12.456 -2.887 -0.256 1.00 92.06 97 GLN A CA 1
ATOM 761 C C . GLN A 1 97 ? -11.617 -4.151 0.003 1.00 92.06 97 GLN A C 1
ATOM 763 O O . GLN A 1 97 ? -11.687 -5.105 -0.774 1.00 92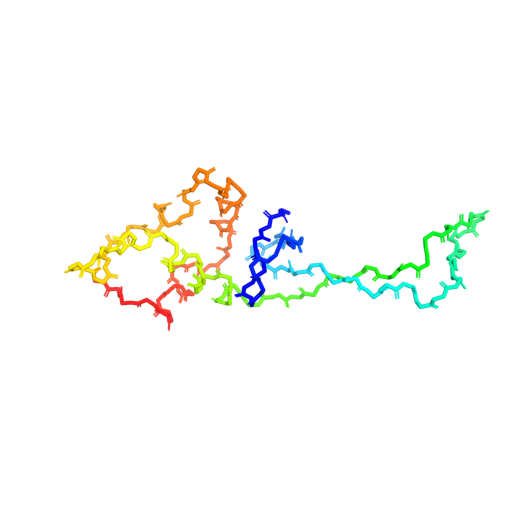.06 97 GLN A O 1
ATOM 768 N N . LEU A 1 98 ? -10.778 -4.160 1.044 1.00 95.31 98 LEU A N 1
ATOM 769 C CA . LEU A 1 98 ? -9.920 -5.297 1.358 1.00 95.31 98 LEU A CA 1
ATOM 770 C C . LEU A 1 98 ? -10.727 -6.478 1.906 1.00 95.31 98 LEU A C 1
ATOM 772 O O . LEU A 1 98 ? -11.631 -6.328 2.727 1.00 95.31 98 LEU A O 1
ATOM 776 N N . HIS A 1 99 ? -10.357 -7.686 1.488 1.00 94.94 99 HIS A N 1
ATOM 777 C CA . HIS A 1 99 ? -10.981 -8.901 1.997 1.00 94.94 99 HIS A CA 1
ATOM 778 C C . HIS A 1 99 ? -10.635 -9.131 3.471 1.00 94.94 99 HIS A C 1
ATOM 780 O O . HIS A 1 99 ? -9.496 -8.941 3.893 1.00 94.94 99 HIS A O 1
ATOM 786 N N . ASN A 1 100 ? -11.602 -9.655 4.231 1.00 93.81 100 ASN A N 1
ATOM 787 C CA . ASN A 1 100 ? -11.433 -10.041 5.635 1.00 93.81 100 ASN A CA 1
ATOM 788 C C . ASN A 1 100 ? -10.962 -8.892 6.547 1.00 93.81 100 ASN A C 1
ATOM 790 O O . ASN A 1 100 ? -10.217 -9.136 7.497 1.00 93.81 100 ASN A O 1
ATOM 794 N N . ILE A 1 101 ? -11.383 -7.652 6.276 1.00 93.75 101 ILE A N 1
ATOM 795 C CA . ILE A 1 101 ? -10.901 -6.465 6.995 1.00 93.75 101 ILE A CA 1
ATOM 796 C C . ILE A 1 101 ? -11.133 -6.542 8.507 1.00 93.75 101 ILE A C 1
ATOM 798 O O . ILE A 1 101 ? -10.213 -6.289 9.278 1.00 93.75 101 ILE A O 1
ATOM 802 N N . GLU A 1 102 ? -12.308 -7.005 8.937 1.00 92.75 102 GLU A N 1
ATOM 803 C CA . GLU A 1 102 ? -12.635 -7.204 10.353 1.00 92.75 102 GLU A CA 1
ATOM 804 C C . GLU A 1 102 ? -11.682 -8.202 11.014 1.00 92.75 102 GLU A C 1
ATOM 806 O O . GLU A 1 102 ? -11.172 -7.962 12.105 1.00 92.75 102 GLU A O 1
ATOM 811 N N . LYS A 1 103 ? -11.375 -9.305 10.319 1.00 94.44 103 LYS A N 1
ATOM 812 C CA . LYS A 1 103 ? -10.442 -10.325 10.808 1.00 94.44 103 LYS A CA 1
ATOM 813 C C . LYS A 1 103 ? -9.013 -9.795 10.887 1.00 94.44 103 LYS A C 1
ATOM 815 O O . LYS A 1 103 ? -8.280 -10.216 11.774 1.00 94.44 103 LYS A O 1
ATOM 820 N N . LEU A 1 104 ? -8.597 -8.931 9.962 1.00 94.38 104 LEU A N 1
ATOM 821 C CA . LEU A 1 104 ? -7.277 -8.293 9.996 1.00 94.38 104 LEU A CA 1
ATOM 822 C C . LEU A 1 104 ? -7.186 -7.289 11.149 1.00 94.38 104 LEU A C 1
ATOM 824 O O . LEU A 1 104 ? -6.229 -7.334 11.916 1.00 94.38 104 LEU A O 1
ATOM 828 N N . LEU A 1 105 ? -8.201 -6.439 11.322 1.00 94.62 105 LEU A N 1
ATOM 829 C CA . LEU A 1 105 ? -8.274 -5.489 12.434 1.00 94.62 105 LEU A CA 1
ATOM 830 C C . LEU A 1 105 ? -8.299 -6.208 13.786 1.00 94.62 105 LEU A C 1
ATOM 832 O O . LEU A 1 105 ? -7.572 -5.812 14.690 1.00 94.62 105 LEU A O 1
ATOM 836 N N . ALA A 1 106 ? -9.033 -7.315 13.913 1.00 94.75 106 ALA A N 1
ATOM 837 C CA . ALA A 1 106 ? -9.070 -8.123 15.134 1.00 94.75 106 ALA A CA 1
ATOM 838 C C . ALA A 1 106 ? -7.707 -8.727 15.537 1.00 94.75 106 ALA A C 1
ATOM 840 O O . ALA A 1 106 ? -7.566 -9.200 16.662 1.00 94.75 106 ALA A O 1
ATOM 841 N N . GLN A 1 107 ? -6.695 -8.726 14.657 1.00 94.94 107 GLN A N 1
ATOM 842 C CA . GLN A 1 107 ? -5.332 -9.148 15.016 1.00 94.94 107 GLN A CA 1
ATOM 843 C C . GLN A 1 107 ? -4.558 -8.072 15.787 1.00 94.94 107 GLN A C 1
ATOM 845 O O . GLN A 1 107 ? -3.603 -8.407 16.485 1.00 94.94 107 GLN A O 1
ATOM 850 N N . ILE A 1 108 ? -4.942 -6.799 15.649 1.00 94.44 108 ILE A N 1
ATOM 851 C CA . ILE A 1 108 ? -4.220 -5.649 16.218 1.00 94.44 108 ILE A CA 1
ATOM 852 C C . ILE A 1 108 ? -5.087 -4.743 17.103 1.00 94.44 108 ILE A C 1
ATOM 854 O O . ILE A 1 108 ? -4.544 -3.915 17.832 1.00 94.44 108 ILE A O 1
ATOM 858 N N . CYS A 1 109 ? -6.411 -4.894 17.062 1.00 93.56 109 CYS A N 1
ATOM 859 C CA . CYS A 1 109 ? -7.370 -4.111 17.835 1.00 93.56 109 CYS A CA 1
ATOM 860 C C . CYS A 1 109 ? -8.040 -4.959 18.921 1.00 93.56 109 CYS A C 1
ATOM 862 O O . CYS A 1 109 ? -8.329 -6.138 18.723 1.00 93.56 109 CYS A O 1
ATOM 864 N N . GLU A 1 110 ? -8.381 -4.322 20.042 1.00 91.56 110 GLU A N 1
ATOM 865 C CA . GLU A 1 110 ? -9.353 -4.872 20.988 1.00 91.56 110 GLU A CA 1
ATOM 866 C C . GLU A 1 110 ? -10.756 -4.773 20.366 1.00 91.56 110 GLU A C 1
ATOM 868 O O . GLU A 1 110 ? -11.176 -3.694 19.946 1.00 91.56 110 GLU A O 1
ATOM 873 N N . VAL A 1 111 ? -11.477 -5.894 20.300 1.00 89.00 111 VAL A N 1
ATOM 874 C CA . VAL A 1 111 ? -12.853 -5.962 19.787 1.00 89.00 111 VAL A CA 1
ATOM 875 C C . VAL A 1 111 ? -13.788 -6.218 20.967 1.00 89.00 111 VAL A C 1
ATOM 877 O O . VAL A 1 111 ? -13.530 -7.122 21.764 1.00 89.00 111 VAL A O 1
ATOM 880 N N . ARG A 1 112 ? -14.840 -5.405 21.094 1.00 81.31 112 ARG A N 1
ATOM 881 C CA . ARG A 1 112 ? -15.845 -5.480 22.163 1.00 81.31 112 ARG A CA 1
ATOM 882 C C . ARG A 1 112 ? -17.238 -5.681 21.601 1.00 81.31 112 ARG A C 1
ATOM 884 O O . ARG A 1 112 ? -17.493 -5.147 20.501 1.00 81.31 112 ARG A O 1
#